Protein AF-A0A2V1E7M6-F1 (afdb_monomer_lite)

Sequence (142 aa):
MSTDNPKKHQSRRQDLPGGRASRCAHGYRVESVHGRLLLHRDIKPANIVTDRHGSGVYLIDFGFAKRYFDPKTGLHVRKRKVGGFVGTSRYASANAHNSYVQSRRDDLESLGYVLVELCGARFHGSKSRLSTRPTDTHTLPE

pLDDT: mean 75.56, std 23.25, range [33.38, 97.25]

Organism: NCBI:txid97972

InterPro domains:
  IPR000719 Protein kinase domain [PF00069] (30-121)
  IPR000719 Protein kinase domain [PS50011] (1-142)
  IPR008271 Serine/threonine-protein kinase, active site [PS00108] (38-50)
  IPR011009 Protein kinase-like domain superfamily [SSF56112] (30-122)
  IPR050235 Casein kinase 1/Serine/threonine-protein kinase-like [PTHR11909] (29-120)

Structure (mmCIF, N/CA/C/O backbone):
data_AF-A0A2V1E7M6-F1
#
_entry.id   AF-A0A2V1E7M6-F1
#
loop_
_atom_site.group_PDB
_atom_site.id
_atom_site.type_symbol
_atom_site.label_atom_id
_atom_site.label_alt_id
_atom_site.label_comp_id
_atom_site.label_asym_id
_atom_site.label_entity_id
_atom_site.label_seq_id
_atom_site.pdbx_PDB_ins_code
_atom_site.Cartn_x
_atom_site.Cartn_y
_atom_site.Cartn_z
_atom_site.occupancy
_atom_site.B_iso_or_equiv
_atom_site.auth_seq_id
_atom_site.auth_comp_id
_atom_site.auth_asym_id
_atom_site.auth_atom_id
_atom_site.pdbx_PDB_model_num
ATOM 1 N N . MET A 1 1 ? -46.743 -33.35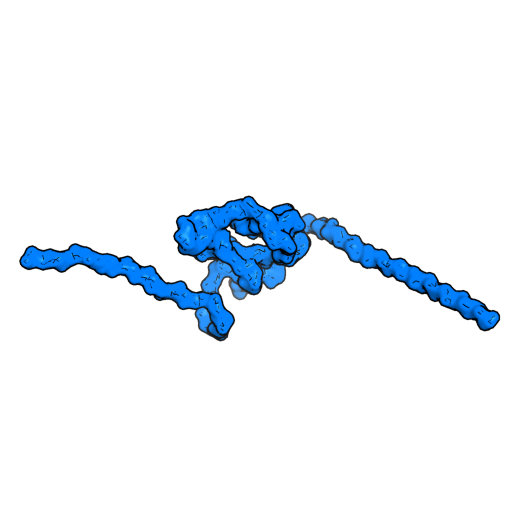4 15.166 1.00 38.59 1 MET A N 1
ATOM 2 C CA . MET A 1 1 ? -45.932 -33.531 13.943 1.00 38.59 1 MET A CA 1
ATOM 3 C C . MET A 1 1 ? -45.686 -32.156 13.353 1.00 38.59 1 MET A C 1
ATOM 5 O O . MET A 1 1 ? -46.658 -31.465 13.118 1.00 38.59 1 MET A O 1
ATOM 9 N N . SER A 1 2 ? -44.502 -31.634 13.105 1.00 37.59 2 SER A N 1
ATOM 10 C CA . SER A 1 2 ? -43.147 -31.850 13.595 1.00 37.59 2 SER A CA 1
ATOM 11 C C . SER A 1 2 ? -42.483 -30.490 13.377 1.00 37.59 2 SER A C 1
ATOM 13 O O . SER A 1 2 ? -42.727 -29.831 12.369 1.00 37.59 2 SER A O 1
ATOM 15 N N . THR A 1 3 ? -41.725 -30.041 14.364 1.00 44.56 3 THR A N 1
ATOM 16 C CA . THR A 1 3 ? -40.881 -28.849 14.308 1.00 44.56 3 THR A CA 1
ATOM 17 C C . THR A 1 3 ? -39.811 -29.016 13.238 1.00 44.56 3 THR A C 1
ATOM 19 O O . THR A 1 3 ? -39.174 -30.064 13.236 1.00 44.56 3 THR A O 1
ATOM 22 N N . ASP A 1 4 ? -39.527 -27.992 12.431 1.00 36.09 4 ASP A N 1
ATOM 23 C CA . ASP A 1 4 ? -38.163 -27.835 11.919 1.00 36.09 4 ASP A CA 1
ATOM 24 C C . ASP A 1 4 ? -37.837 -26.406 11.465 1.00 36.09 4 ASP A C 1
ATOM 26 O O . ASP A 1 4 ? -38.277 -25.907 10.432 1.00 36.09 4 ASP A O 1
ATOM 30 N N . ASN A 1 5 ? -37.008 -25.755 12.273 1.00 39.00 5 ASN A N 1
ATOM 31 C CA . ASN A 1 5 ? -35.929 -24.877 11.833 1.00 39.00 5 ASN A CA 1
ATOM 32 C C . ASN A 1 5 ? -34.834 -25.071 12.889 1.00 39.00 5 ASN A C 1
ATOM 34 O O . ASN A 1 5 ? -35.157 -24.947 14.077 1.00 39.00 5 ASN A O 1
ATOM 38 N N . PRO A 1 6 ? -33.566 -25.376 12.540 1.00 42.16 6 PRO A N 1
ATOM 39 C CA . PRO A 1 6 ? -32.610 -24.279 12.352 1.00 42.16 6 PRO A CA 1
ATOM 40 C C . PRO A 1 6 ? -31.386 -24.565 11.439 1.00 42.16 6 PRO A C 1
ATOM 42 O O . PRO A 1 6 ? -30.822 -25.651 11.410 1.00 42.16 6 PRO A O 1
ATOM 45 N N . LYS A 1 7 ? -30.849 -23.485 10.849 1.00 39.06 7 LYS A N 1
ATOM 46 C CA . LYS A 1 7 ? -29.403 -23.210 10.648 1.00 39.06 7 LYS A CA 1
ATOM 47 C C . LYS A 1 7 ? -28.577 -24.197 9.794 1.00 39.06 7 LYS A C 1
ATOM 49 O O . LYS A 1 7 ? -28.041 -25.182 10.290 1.00 39.06 7 LYS A O 1
ATOM 54 N N . LYS A 1 8 ? -28.181 -23.752 8.594 1.00 34.78 8 LYS A N 1
ATOM 55 C CA . LYS A 1 8 ? -26.836 -24.051 8.060 1.00 34.78 8 LYS A CA 1
ATOM 56 C C . LYS A 1 8 ? -25.931 -22.829 8.197 1.00 34.78 8 LYS A C 1
ATOM 58 O O . LYS A 1 8 ? -25.721 -22.053 7.273 1.00 34.78 8 LYS A O 1
ATOM 63 N N . HIS A 1 9 ? -25.380 -22.680 9.402 1.00 35.50 9 HIS A N 1
ATOM 64 C CA . HIS A 1 9 ? -24.106 -22.002 9.613 1.00 35.50 9 HIS A CA 1
ATOM 65 C C . HIS A 1 9 ? -23.011 -22.811 8.914 1.00 35.50 9 HIS A C 1
ATOM 67 O O . HIS A 1 9 ? -22.511 -23.784 9.473 1.00 35.50 9 HIS A O 1
ATOM 73 N N . GLN A 1 10 ? -22.590 -22.395 7.722 1.00 35.06 10 GLN A N 1
ATOM 74 C CA . GLN A 1 10 ? -21.320 -22.860 7.172 1.00 35.06 10 GLN A CA 1
ATOM 75 C C . GLN A 1 10 ? -20.225 -21.866 7.562 1.00 35.06 10 GLN A C 1
ATOM 77 O O . GLN A 1 10 ? -19.789 -21.020 6.790 1.00 35.06 10 GLN A O 1
ATOM 82 N N . SER A 1 11 ? -19.824 -21.947 8.832 1.00 39.97 11 SER A N 1
ATOM 83 C CA . SER A 1 11 ? -18.546 -21.407 9.293 1.00 39.97 11 SER A CA 1
ATOM 84 C C . SER A 1 11 ? -17.458 -22.469 9.109 1.00 39.97 11 SER A C 1
ATOM 86 O O . SER A 1 11 ? -17.738 -23.655 9.265 1.00 39.97 11 SER A O 1
ATOM 88 N N . ARG A 1 12 ? -16.224 -21.999 8.874 1.00 42.41 12 ARG A N 1
ATOM 89 C CA . ARG A 1 12 ? -14.926 -22.711 8.826 1.00 42.41 12 ARG A CA 1
ATOM 90 C C . ARG A 1 12 ? -14.362 -22.992 7.428 1.00 42.41 12 ARG A C 1
ATOM 92 O O . ARG A 1 12 ? -14.396 -24.105 6.922 1.00 42.41 12 ARG A O 1
ATOM 99 N N . ARG A 1 13 ? -13.648 -21.987 6.914 1.00 34.25 13 ARG A N 1
ATOM 100 C CA . ARG A 1 13 ? -12.185 -22.095 6.780 1.00 34.25 13 ARG A CA 1
ATOM 101 C C . ARG A 1 13 ? -11.547 -20.872 7.434 1.00 34.25 13 ARG A C 1
ATOM 103 O O . ARG A 1 13 ? -11.427 -19.809 6.835 1.00 34.25 13 ARG A O 1
ATOM 110 N N . GLN A 1 14 ? -11.256 -21.008 8.723 1.00 46.97 14 GLN A N 1
ATOM 111 C CA . GLN A 1 14 ? -10.151 -20.267 9.315 1.00 46.97 14 GLN A CA 1
ATOM 112 C C . GLN A 1 14 ? -8.889 -20.959 8.815 1.00 46.97 14 GLN A C 1
ATOM 114 O O . GLN A 1 14 ? -8.867 -22.179 8.870 1.00 46.97 14 GLN A O 1
ATOM 119 N N . ASP A 1 15 ? -7.938 -20.194 8.285 1.00 33.38 15 ASP A N 1
ATOM 120 C CA . ASP A 1 15 ? -6.501 -20.439 8.433 1.00 33.38 15 ASP A CA 1
ATOM 121 C C . ASP A 1 15 ? -5.738 -19.230 7.887 1.00 33.38 15 ASP A C 1
ATOM 123 O O . ASP A 1 15 ? -5.592 -19.064 6.681 1.00 33.38 15 ASP A O 1
ATOM 127 N N . LEU A 1 16 ? -5.287 -18.371 8.801 1.00 53.34 16 LEU A N 1
ATOM 128 C CA . LEU A 1 16 ? -3.986 -17.701 8.731 1.00 53.34 16 LEU A CA 1
ATOM 129 C C . LEU A 1 16 ? -3.525 -17.448 10.178 1.00 53.34 16 LEU A C 1
ATOM 131 O O . LEU A 1 16 ? -3.808 -16.396 10.753 1.00 53.34 16 LEU A O 1
ATOM 135 N N . PRO A 1 17 ? -2.854 -18.432 10.789 1.00 42.06 17 PRO A N 1
ATOM 136 C CA . PRO A 1 17 ? -1.687 -18.150 11.613 1.00 42.06 17 PRO A CA 1
ATOM 137 C C . PRO A 1 17 ? -0.501 -19.014 11.153 1.00 42.06 17 PRO A C 1
ATOM 139 O O . PRO A 1 17 ? -0.683 -20.097 10.605 1.00 42.06 17 PRO A O 1
ATOM 142 N N . GLY A 1 18 ? 0.716 -18.489 11.313 1.00 51.81 18 GLY A N 1
ATOM 143 C CA . GLY A 1 18 ? 1.949 -19.036 10.743 1.00 51.81 18 GLY A CA 1
ATOM 144 C C . GLY A 1 18 ? 2.088 -20.559 10.843 1.00 51.81 18 GLY A C 1
ATOM 145 O O . GLY A 1 18 ? 2.005 -21.140 11.920 1.00 51.81 18 GLY A O 1
ATOM 146 N N . GLY A 1 19 ? 2.339 -21.197 9.701 1.00 39.38 19 GLY A N 1
ATOM 147 C CA . GLY A 1 19 ? 2.545 -22.638 9.634 1.00 39.38 19 GLY A CA 1
ATOM 148 C C . GLY A 1 19 ? 2.594 -23.144 8.199 1.00 39.38 19 GLY A C 1
ATOM 149 O O . GLY A 1 19 ? 1.574 -23.509 7.636 1.00 39.38 19 GLY A O 1
ATOM 150 N N . ARG A 1 20 ? 3.806 -23.178 7.630 1.00 42.12 20 ARG A N 1
ATOM 151 C CA . ARG A 1 20 ? 4.197 -23.932 6.421 1.00 42.12 20 ARG A CA 1
ATOM 152 C C . ARG A 1 20 ? 3.295 -23.735 5.192 1.00 42.12 20 ARG A C 1
ATOM 154 O O . ARG A 1 20 ? 2.503 -24.599 4.829 1.00 42.12 20 ARG A O 1
ATOM 161 N N . ALA A 1 21 ? 3.528 -22.642 4.466 1.00 38.12 21 ALA A N 1
ATOM 162 C CA . ALA A 1 21 ? 3.026 -22.458 3.106 1.00 38.12 21 ALA A CA 1
ATOM 163 C C . ALA A 1 21 ? 3.774 -23.382 2.119 1.00 38.12 21 ALA A C 1
ATOM 165 O O . ALA A 1 21 ? 4.675 -22.956 1.405 1.00 38.12 21 ALA A O 1
ATOM 166 N N . SER A 1 22 ? 3.421 -24.668 2.088 1.00 43.09 22 SER A N 1
ATOM 167 C CA . SER A 1 22 ? 3.746 -25.556 0.968 1.00 43.09 22 SER A CA 1
ATOM 168 C C . SER A 1 22 ? 2.549 -25.630 0.025 1.00 43.09 22 SER A C 1
ATOM 170 O O . SER A 1 22 ? 1.479 -26.089 0.411 1.00 43.09 22 SER A O 1
ATOM 172 N N . ARG A 1 23 ? 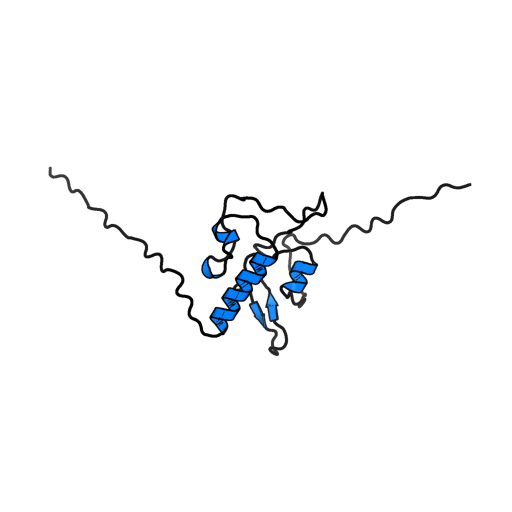2.789 -25.208 -1.225 1.00 43.09 23 ARG A N 1
ATOM 173 C CA . ARG A 1 23 ? 1.891 -25.208 -2.396 1.00 43.09 23 ARG A CA 1
ATOM 174 C C . ARG A 1 23 ? 0.696 -24.264 -2.318 1.00 43.09 23 ARG A C 1
ATOM 176 O O . ARG A 1 23 ? -0.388 -24.679 -1.944 1.00 43.09 23 ARG A O 1
ATOM 183 N N . CYS A 1 24 ? 0.870 -23.035 -2.800 1.00 37.47 24 CYS A N 1
ATOM 184 C CA . CYS A 1 24 ? -0.214 -22.196 -3.319 1.00 37.47 24 CYS A CA 1
ATOM 185 C C . CYS A 1 24 ? 0.394 -21.122 -4.235 1.00 37.47 24 CYS A C 1
ATOM 187 O O . CYS A 1 24 ? 0.651 -20.010 -3.784 1.00 37.47 24 CYS A O 1
ATOM 189 N N . ALA A 1 25 ? 0.565 -21.414 -5.526 1.00 41.88 25 ALA A N 1
ATOM 190 C CA . ALA A 1 25 ? 0.684 -20.385 -6.567 1.00 41.88 25 ALA A CA 1
ATOM 191 C C . ALA A 1 25 ? -0.682 -19.699 -6.799 1.00 41.88 25 ALA A C 1
ATOM 193 O O . ALA A 1 25 ? -1.142 -19.537 -7.924 1.00 41.88 25 ALA A O 1
ATOM 194 N N . HIS A 1 26 ? -1.384 -19.353 -5.717 1.00 52.34 26 HIS A N 1
ATOM 195 C CA . HIS A 1 26 ? -2.584 -18.539 -5.790 1.00 52.34 26 HIS A CA 1
ATOM 196 C C . HIS A 1 26 ? -2.104 -17.109 -5.897 1.00 52.34 26 HIS A C 1
ATOM 198 O O . HIS A 1 26 ? -1.754 -16.472 -4.910 1.00 52.34 26 HIS A O 1
ATOM 204 N N . GLY A 1 27 ? -2.011 -16.653 -7.132 1.00 57.38 27 GLY A N 1
ATOM 205 C CA . GLY A 1 27 ? -1.630 -15.303 -7.438 1.00 57.38 27 GLY A CA 1
ATOM 206 C C . GLY A 1 27 ? -2.529 -14.270 -6.780 1.00 57.38 27 GLY A C 1
ATOM 207 O O . GLY A 1 27 ? -3.694 -14.143 -7.147 1.00 57.38 27 GLY A O 1
ATOM 208 N N . TYR A 1 28 ? -2.005 -13.512 -5.821 1.00 69.00 28 TYR A N 1
ATOM 209 C CA . TYR A 1 28 ? -2.775 -12.467 -5.159 1.00 69.00 28 TYR A CA 1
ATOM 210 C C . TYR A 1 28 ? -2.573 -11.138 -5.877 1.00 69.00 28 TYR A C 1
ATOM 212 O O . TYR A 1 28 ? -1.585 -10.448 -5.664 1.00 69.00 28 TYR A O 1
ATOM 220 N N . ARG A 1 29 ? -3.521 -10.764 -6.736 1.00 86.06 29 ARG A N 1
ATOM 221 C CA . ARG A 1 29 ? -3.619 -9.392 -7.258 1.00 86.06 29 ARG A CA 1
ATOM 222 C C . ARG A 1 29 ? -4.272 -8.506 -6.197 1.00 86.06 29 ARG A C 1
ATOM 224 O O . ARG A 1 29 ? -5.003 -9.019 -5.350 1.00 86.06 29 ARG A O 1
ATOM 231 N N . VAL A 1 30 ? -4.070 -7.188 -6.257 1.00 87.12 30 VAL A N 1
ATOM 232 C CA . VAL A 1 30 ? -4.694 -6.232 -5.312 1.00 87.12 30 VAL A CA 1
ATOM 233 C C . VAL A 1 30 ? -6.205 -6.476 -5.197 1.00 87.12 30 VAL A C 1
ATOM 235 O O . VAL A 1 30 ? -6.735 -6.620 -4.099 1.00 87.12 30 VAL A O 1
ATOM 238 N N . GLU A 1 31 ? -6.880 -6.640 -6.335 1.00 88.38 31 GLU A N 1
ATOM 239 C CA . GLU A 1 31 ? -8.308 -6.960 -6.397 1.00 88.38 31 GLU A CA 1
ATOM 240 C C . GLU A 1 31 ? -8.653 -8.275 -5.679 1.00 88.38 31 GLU A C 1
ATOM 242 O O . GLU A 1 31 ? -9.599 -8.329 -4.896 1.00 88.38 31 GLU A O 1
ATOM 247 N N . SER A 1 32 ? -7.855 -9.328 -5.874 1.00 89.94 32 SER A N 1
ATOM 248 C CA . SER A 1 32 ? -8.054 -10.626 -5.219 1.00 89.94 32 SER A CA 1
ATOM 249 C C . SER A 1 32 ? -7.857 -10.555 -3.702 1.00 89.94 32 SER A C 1
ATOM 251 O O . SER A 1 32 ? -8.544 -11.259 -2.960 1.00 89.94 32 SER A O 1
ATOM 253 N N . VAL A 1 33 ? -6.933 -9.712 -3.227 1.00 92.31 33 VAL A N 1
ATOM 254 C CA . VAL A 1 33 ? -6.723 -9.451 -1.793 1.00 92.31 33 VAL A CA 1
ATOM 255 C C . VAL A 1 33 ? -7.934 -8.723 -1.209 1.00 92.31 33 VAL A C 1
ATOM 257 O O . VAL A 1 33 ? -8.485 -9.149 -0.190 1.00 92.31 33 VAL A O 1
ATOM 260 N N . HIS A 1 34 ? -8.408 -7.677 -1.889 1.00 93.06 34 HIS A N 1
ATOM 261 C CA . HIS A 1 34 ? -9.570 -6.898 -1.455 1.00 93.06 34 HIS A CA 1
ATOM 262 C C . HIS A 1 34 ? -10.862 -7.719 -1.491 1.00 93.06 34 HIS A C 1
ATOM 264 O O . HIS A 1 34 ? -11.660 -7.632 -0.560 1.00 93.06 34 HIS A O 1
ATOM 270 N N . GLY A 1 35 ? -11.036 -8.595 -2.485 1.00 90.88 35 GLY A N 1
ATOM 271 C CA . GLY A 1 35 ? -12.155 -9.541 -2.561 1.00 90.88 35 GLY A CA 1
ATOM 272 C C . GLY A 1 35 ? -12.216 -10.521 -1.382 1.00 90.88 35 GLY A C 1
ATOM 273 O O . GLY A 1 35 ? -13.277 -11.052 -1.069 1.00 90.88 35 GLY A O 1
ATOM 274 N N . ARG A 1 36 ? -11.100 -10.714 -0.667 1.00 90.69 36 ARG A N 1
ATOM 275 C CA . ARG A 1 36 ? -11.015 -11.511 0.570 1.00 90.69 36 ARG A CA 1
ATOM 276 C C . ARG A 1 36 ? -11.152 -10.668 1.841 1.00 90.69 36 ARG A C 1
ATOM 278 O O . ARG A 1 36 ? -10.845 -11.149 2.931 1.00 90.69 36 ARG A O 1
ATOM 285 N N . LEU A 1 37 ? -11.622 -9.424 1.716 1.00 92.31 37 LEU A N 1
ATOM 286 C CA . LEU A 1 37 ? -11.815 -8.465 2.810 1.00 92.31 37 LEU A CA 1
ATOM 287 C C . LEU A 1 37 ? -10.507 -8.058 3.515 1.00 92.31 37 LEU A C 1
ATOM 289 O O . LEU A 1 37 ? -10.526 -7.609 4.667 1.00 92.31 37 LEU A O 1
ATOM 293 N N . LEU A 1 38 ? -9.368 -8.209 2.833 1.00 93.56 38 LEU A N 1
ATOM 294 C CA . LEU A 1 38 ? -8.035 -7.883 3.336 1.00 93.56 38 LEU A CA 1
ATOM 295 C C . LEU A 1 38 ? -7.458 -6.661 2.623 1.00 93.56 38 LEU A C 1
ATOM 297 O O . LEU A 1 38 ? -7.803 -6.367 1.485 1.00 93.56 38 LEU A O 1
ATOM 301 N N . LEU A 1 39 ? -6.564 -5.968 3.316 1.00 95.31 39 LEU A N 1
ATOM 302 C CA . LEU A 1 39 ? -5.632 -4.986 2.773 1.00 95.31 39 LEU A CA 1
ATOM 303 C C . LEU A 1 39 ? -4.229 -5.565 2.821 1.00 95.31 39 LEU A C 1
ATOM 305 O O . LEU A 1 39 ? -3.913 -6.299 3.763 1.00 95.31 39 LEU A O 1
ATOM 309 N N . HIS A 1 40 ? -3.385 -5.163 1.878 1.00 96.06 40 HIS A N 1
ATOM 310 C CA . HIS A 1 40 ? -1.969 -5.515 1.880 1.00 96.06 40 HIS A CA 1
ATOM 311 C C . HIS A 1 40 ? -1.163 -4.605 2.819 1.00 96.06 40 HIS A C 1
ATOM 313 O O . HIS A 1 40 ? -0.397 -5.085 3.651 1.00 96.06 40 HIS A O 1
ATOM 319 N N . ARG A 1 41 ? -1.382 -3.285 2.734 1.00 96.38 41 ARG A N 1
ATOM 320 C CA . ARG A 1 41 ? -0.756 -2.208 3.532 1.00 96.38 41 ARG A CA 1
ATOM 321 C C . ARG A 1 41 ? 0.752 -1.998 3.359 1.00 96.38 41 ARG A C 1
ATOM 323 O O . ARG A 1 41 ? 1.261 -1.008 3.876 1.00 96.38 41 ARG A O 1
ATOM 330 N N . ASP A 1 42 ? 1.445 -2.861 2.620 1.00 96.38 42 ASP A N 1
ATOM 331 C CA . ASP A 1 42 ? 2.866 -2.691 2.266 1.00 96.38 42 ASP A CA 1
ATOM 332 C C . ASP A 1 42 ? 3.150 -3.020 0.788 1.00 96.38 42 ASP A C 1
ATOM 334 O O . ASP A 1 42 ? 3.906 -3.935 0.461 1.00 96.38 42 ASP A O 1
ATOM 338 N N . ILE A 1 43 ? 2.461 -2.326 -0.124 1.00 95.69 43 ILE A N 1
ATOM 339 C CA . ILE A 1 43 ? 2.699 -2.458 -1.570 1.00 95.69 43 ILE A CA 1
ATOM 340 C C . ILE A 1 43 ? 3.981 -1.707 -1.932 1.00 95.69 43 ILE A C 1
ATOM 342 O O . ILE A 1 43 ? 4.092 -0.501 -1.719 1.00 95.69 43 ILE A O 1
ATOM 346 N N . LYS A 1 44 ? 4.946 -2.446 -2.478 1.00 94.56 44 LYS A N 1
ATOM 347 C CA . LYS A 1 44 ? 6.259 -1.963 -2.916 1.00 94.56 44 LYS A CA 1
ATOM 348 C C . LYS A 1 44 ? 6.822 -2.907 -3.983 1.00 94.56 44 LYS A C 1
ATOM 350 O O . LYS A 1 44 ? 6.398 -4.064 -4.013 1.00 94.56 44 LYS A O 1
ATOM 355 N N . PRO A 1 45 ? 7.808 -2.487 -4.798 1.00 94.19 45 PRO A N 1
ATOM 356 C CA . PRO A 1 45 ? 8.346 -3.325 -5.870 1.00 94.19 45 PRO A CA 1
ATOM 357 C C . PRO A 1 45 ? 8.881 -4.670 -5.368 1.00 94.19 45 PRO A C 1
ATOM 359 O O . PRO A 1 45 ? 8.623 -5.695 -5.978 1.00 94.19 45 PRO A O 1
ATOM 362 N N . ALA A 1 46 ? 9.537 -4.688 -4.202 1.00 93.56 46 ALA A N 1
ATOM 363 C CA . ALA A 1 46 ? 10.062 -5.918 -3.600 1.00 93.56 46 ALA A CA 1
ATOM 364 C C . ALA A 1 46 ? 8.979 -6.950 -3.219 1.00 93.56 46 ALA A C 1
ATOM 366 O O . ALA A 1 46 ? 9.296 -8.126 -3.073 1.00 93.56 46 ALA A O 1
ATOM 367 N N . ASN A 1 47 ? 7.720 -6.520 -3.072 1.00 95.06 47 ASN A N 1
ATOM 368 C CA . ASN A 1 47 ? 6.583 -7.387 -2.749 1.00 95.06 47 ASN A CA 1
ATOM 369 C C . ASN A 1 47 ? 5.721 -7.714 -3.980 1.00 95.06 47 ASN A C 1
ATOM 371 O O . ASN A 1 47 ? 4.656 -8.314 -3.842 1.00 95.06 47 ASN A O 1
ATOM 375 N N . ILE A 1 48 ? 6.154 -7.312 -5.177 1.00 93.06 48 ILE A N 1
ATOM 376 C CA . ILE A 1 48 ? 5.487 -7.608 -6.443 1.00 93.06 48 ILE A CA 1
ATOM 377 C C . ILE A 1 48 ? 6.391 -8.551 -7.230 1.00 93.06 48 ILE A C 1
ATOM 379 O O . ILE A 1 48 ? 7.525 -8.215 -7.556 1.00 93.06 48 ILE A O 1
ATOM 383 N N . VAL A 1 49 ? 5.880 -9.735 -7.545 1.00 92.19 49 VAL A N 1
ATOM 384 C CA . VAL A 1 49 ? 6.610 -10.758 -8.299 1.00 92.19 49 VAL A CA 1
ATOM 385 C C . VAL A 1 49 ? 5.842 -11.153 -9.546 1.00 92.19 49 VAL A C 1
ATOM 387 O O . VAL A 1 49 ? 4.611 -11.108 -9.574 1.00 92.19 49 VAL A O 1
ATOM 390 N N . THR A 1 50 ? 6.569 -11.567 -10.575 1.00 90.44 50 THR A N 1
ATOM 391 C CA . THR A 1 50 ? 5.989 -12.135 -11.790 1.00 90.44 50 THR A CA 1
ATOM 392 C C . THR A 1 50 ? 6.118 -13.653 -11.783 1.00 90.44 50 THR A C 1
ATOM 394 O O . THR A 1 50 ? 7.027 -14.198 -11.153 1.00 90.44 50 THR A O 1
ATOM 397 N N . ASP A 1 51 ? 5.230 -14.365 -12.482 1.00 87.69 51 ASP A N 1
ATOM 398 C CA . ASP A 1 51 ? 5.530 -15.766 -12.800 1.00 87.69 51 ASP A CA 1
ATOM 399 C C . ASP A 1 51 ? 6.757 -15.875 -13.721 1.00 87.69 51 ASP A C 1
ATOM 401 O O . ASP A 1 51 ? 7.282 -14.897 -14.260 1.00 87.69 51 ASP A O 1
ATOM 405 N N . ARG A 1 52 ? 7.203 -17.118 -13.913 1.00 85.88 52 ARG A N 1
ATOM 406 C CA . ARG A 1 52 ? 8.323 -17.472 -14.788 1.00 85.88 52 ARG A CA 1
ATOM 407 C C . ARG A 1 52 ? 8.110 -17.039 -16.247 1.00 85.88 52 ARG A C 1
ATOM 409 O O . ARG A 1 52 ? 9.093 -16.882 -16.961 1.00 85.88 52 ARG A O 1
ATOM 416 N N . HIS A 1 53 ? 6.864 -16.874 -16.686 1.00 85.56 53 HIS A N 1
ATOM 417 C CA . HIS A 1 53 ? 6.522 -16.539 -18.069 1.00 85.56 53 HIS A CA 1
ATOM 418 C C . HIS A 1 53 ? 6.224 -15.043 -18.269 1.00 85.56 53 HIS A C 1
ATOM 420 O O . HIS A 1 53 ? 5.982 -14.622 -19.395 1.00 85.56 53 HIS A O 1
ATOM 426 N N . GLY A 1 54 ? 6.246 -14.239 -17.201 1.00 80.75 54 GLY A N 1
ATOM 427 C CA . GLY A 1 54 ? 5.866 -12.826 -17.222 1.00 80.75 54 GLY A CA 1
ATOM 428 C C . GLY A 1 54 ? 4.368 -12.575 -17.442 1.00 80.75 54 GLY A C 1
ATOM 429 O O . GLY A 1 54 ? 3.969 -11.427 -17.617 1.00 80.75 54 GLY A O 1
ATOM 430 N N . SER A 1 55 ? 3.530 -13.616 -17.438 1.00 82.56 55 SER A N 1
ATOM 431 C CA . SER A 1 55 ? 2.094 -13.526 -17.734 1.00 82.56 55 SER A CA 1
ATOM 432 C C . SER A 1 55 ? 1.258 -13.050 -16.548 1.00 82.56 55 SER A C 1
ATOM 434 O O . SER A 1 55 ? 0.189 -12.466 -16.728 1.00 82.56 55 SER A O 1
ATOM 436 N N . GLY A 1 56 ? 1.730 -13.299 -15.330 1.00 85.00 56 GLY A N 1
ATOM 437 C CA . GLY A 1 56 ? 1.021 -12.983 -14.099 1.00 85.00 56 GLY A CA 1
ATOM 438 C C . GLY A 1 56 ? 1.855 -12.131 -13.157 1.00 85.00 56 GLY A C 1
ATOM 439 O O . GLY A 1 56 ? 3.048 -12.372 -12.991 1.00 85.00 56 GLY A O 1
ATOM 440 N N . VAL A 1 57 ? 1.198 -11.160 -12.518 1.00 88.12 57 VAL A N 1
ATOM 441 C CA . VAL A 1 57 ? 1.761 -10.289 -11.476 1.00 88.12 57 VAL A CA 1
ATOM 442 C C . VAL A 1 57 ? 1.066 -10.586 -10.153 1.00 88.12 57 VAL A C 1
ATOM 444 O O . VAL A 1 57 ? -0.167 -10.601 -10.080 1.00 88.12 57 VAL A O 1
ATOM 447 N N . TYR A 1 58 ? 1.854 -10.791 -9.103 1.00 90.38 58 TYR A N 1
ATOM 448 C CA . TYR A 1 58 ? 1.386 -11.286 -7.817 1.00 90.38 58 TYR A CA 1
ATOM 449 C C . TYR A 1 58 ? 1.993 -10.507 -6.656 1.00 90.38 58 TYR A C 1
ATOM 451 O O . TYR A 1 58 ? 3.158 -10.119 -6.693 1.00 90.38 58 TYR A O 1
ATOM 459 N N . LEU A 1 59 ? 1.198 -10.317 -5.607 1.00 92.62 59 LEU A N 1
ATOM 460 C CA . LEU A 1 59 ? 1.638 -9.778 -4.329 1.00 92.62 59 LEU A CA 1
ATOM 461 C C . LEU A 1 59 ? 2.127 -10.898 -3.414 1.00 92.62 59 LEU A C 1
ATOM 463 O O . LEU A 1 59 ? 1.495 -11.955 -3.307 1.00 92.62 59 LEU A O 1
ATOM 467 N N . ILE A 1 60 ? 3.228 -10.625 -2.726 1.00 93.00 60 ILE A N 1
ATOM 468 C CA . ILE A 1 60 ? 3.814 -11.466 -1.683 1.00 93.00 60 ILE A CA 1
ATOM 469 C C . ILE A 1 60 ? 4.001 -10.655 -0.396 1.00 93.00 60 ILE A C 1
ATOM 471 O O . ILE A 1 60 ? 3.882 -9.437 -0.407 1.00 93.00 60 ILE A O 1
ATOM 475 N N . ASP A 1 61 ? 4.344 -11.343 0.693 1.00 92.00 61 ASP A N 1
ATOM 476 C CA . ASP A 1 61 ? 4.590 -10.749 2.013 1.00 92.00 61 ASP A CA 1
ATOM 477 C C . ASP A 1 61 ? 3.379 -10.003 2.612 1.00 92.00 61 ASP A C 1
ATOM 479 O O . ASP A 1 61 ? 3.232 -8.783 2.568 1.00 92.00 61 ASP A O 1
ATOM 483 N N . PHE A 1 62 ? 2.518 -10.783 3.268 1.00 93.81 62 PHE A N 1
ATOM 484 C CA . PHE A 1 62 ? 1.337 -10.302 3.982 1.00 93.81 62 PHE A CA 1
ATOM 485 C C . PHE A 1 62 ? 1.632 -9.964 5.455 1.00 93.81 62 PHE A C 1
ATOM 487 O O . PHE A 1 62 ? 0.705 -9.939 6.267 1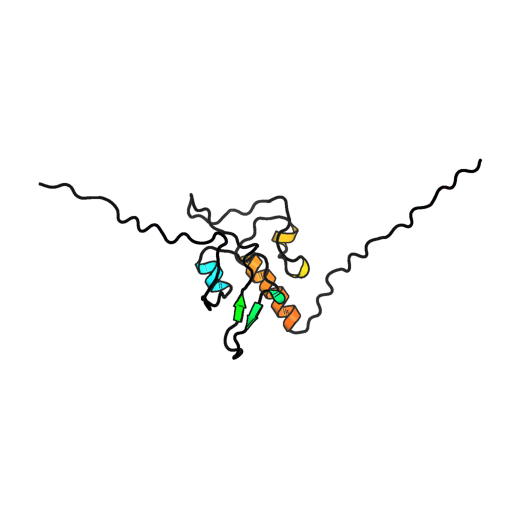.00 93.81 62 PHE A O 1
ATOM 494 N N . GLY A 1 63 ? 2.892 -9.697 5.826 1.00 93.25 63 GLY A N 1
ATOM 495 C CA . GLY A 1 63 ? 3.281 -9.395 7.211 1.00 93.25 63 GLY A CA 1
ATOM 496 C C . GLY A 1 63 ? 2.533 -8.201 7.818 1.00 93.25 63 GLY A C 1
ATOM 497 O O . GLY A 1 63 ? 2.254 -8.176 9.017 1.00 93.25 63 GLY A O 1
ATOM 498 N N . PHE A 1 64 ? 2.115 -7.247 6.980 1.00 93.12 64 PHE A N 1
ATOM 499 C CA . PHE A 1 64 ? 1.297 -6.103 7.384 1.00 93.12 64 PHE A CA 1
ATOM 500 C C . PHE A 1 64 ? -0.179 -6.232 7.009 1.00 93.12 64 PHE A C 1
ATOM 502 O O . PHE A 1 64 ? -0.937 -5.289 7.235 1.00 93.12 64 PHE A O 1
ATOM 509 N N . ALA A 1 65 ? -0.641 -7.360 6.482 1.00 94.88 65 ALA A N 1
ATOM 510 C CA . ALA A 1 65 ? -2.015 -7.472 6.015 1.00 94.88 65 ALA A CA 1
ATOM 511 C C . ALA A 1 65 ? -3.036 -7.289 7.149 1.00 94.88 65 ALA A C 1
ATOM 513 O O . ALA A 1 65 ? -2.800 -7.639 8.308 1.00 94.88 65 ALA A O 1
ATOM 514 N N . LYS A 1 66 ? -4.194 -6.699 6.834 1.00 93.75 66 LYS A N 1
ATOM 515 C CA . LYS A 1 66 ? -5.248 -6.456 7.831 1.00 93.75 66 LYS A CA 1
ATOM 516 C C . LYS A 1 66 ? -6.631 -6.431 7.206 1.00 93.75 66 LYS A C 1
ATOM 518 O O . LYS A 1 66 ? -6.803 -5.952 6.092 1.00 93.75 66 LYS A O 1
ATOM 523 N N . ARG A 1 67 ? -7.638 -6.897 7.947 1.00 93.19 67 ARG A N 1
ATOM 524 C CA . ARG A 1 67 ? -9.042 -6.760 7.540 1.00 93.19 67 ARG A CA 1
ATOM 525 C C . ARG A 1 67 ? -9.482 -5.300 7.593 1.00 93.19 67 ARG A C 1
ATOM 527 O O . ARG A 1 67 ? -9.242 -4.622 8.591 1.00 93.19 67 ARG A O 1
ATOM 534 N N . TYR A 1 68 ? -10.161 -4.848 6.543 1.00 91.56 68 TYR A N 1
ATOM 535 C CA . TYR A 1 68 ? -10.772 -3.512 6.489 1.00 91.56 68 TYR A CA 1
ATOM 536 C C . TYR A 1 68 ? -12.274 -3.515 6.796 1.00 91.56 68 TYR A C 1
ATOM 538 O O . TYR A 1 68 ? -12.921 -2.469 6.759 1.00 91.56 68 TYR A O 1
ATOM 546 N N . PHE A 1 69 ? -12.806 -4.685 7.146 1.00 92.38 69 PHE A N 1
ATOM 547 C CA . PHE A 1 69 ? -14.141 -4.875 7.693 1.00 92.38 69 PHE A CA 1
ATOM 548 C C . PHE A 1 69 ? -14.058 -5.328 9.145 1.00 92.38 69 PHE A C 1
ATOM 550 O O . PHE A 1 69 ? -13.190 -6.122 9.519 1.00 92.38 69 PHE A O 1
ATOM 557 N N . ASP A 1 70 ? -14.986 -4.835 9.953 1.00 88.69 70 ASP A N 1
ATOM 558 C CA . ASP A 1 70 ? -15.181 -5.302 11.315 1.00 88.69 70 ASP A CA 1
ATOM 559 C C . ASP A 1 70 ? -15.952 -6.637 11.294 1.00 88.69 70 ASP A C 1
ATOM 561 O O . ASP A 1 70 ? -17.072 -6.686 10.784 1.00 88.69 70 ASP A O 1
ATOM 565 N N . PRO A 1 71 ? -15.389 -7.735 11.833 1.00 84.19 71 PRO A N 1
ATOM 566 C CA . PRO A 1 71 ? -16.036 -9.044 11.819 1.00 84.19 71 PRO A CA 1
ATOM 567 C C . PRO A 1 71 ? -17.310 -9.116 12.671 1.00 84.19 71 PRO A C 1
ATOM 569 O O . PRO A 1 71 ? -18.096 -10.036 12.471 1.00 84.19 71 PRO A O 1
ATOM 572 N N . LYS A 1 72 ? -17.512 -8.192 13.620 1.00 88.56 72 LYS A N 1
ATOM 573 C CA . LYS A 1 72 ? -18.714 -8.166 14.466 1.00 88.56 72 LYS A CA 1
ATOM 574 C C . LYS A 1 72 ? -19.877 -7.472 13.771 1.00 88.56 72 LYS A C 1
ATOM 576 O O . LYS A 1 72 ? -21.002 -7.947 13.840 1.00 88.56 72 LYS A O 1
ATOM 581 N N . THR A 1 73 ? -19.601 -6.344 13.122 1.00 90.56 73 THR A N 1
ATOM 582 C CA . THR A 1 73 ? -20.634 -5.520 12.479 1.00 90.56 73 THR A CA 1
ATOM 583 C C . THR A 1 73 ? -20.799 -5.826 10.993 1.00 90.56 73 THR A C 1
ATOM 585 O O . THR A 1 73 ? -21.812 -5.460 10.409 1.00 90.56 73 THR A O 1
ATOM 588 N N . GLY A 1 74 ? -19.817 -6.472 10.357 1.00 88.56 74 GLY A N 1
ATOM 589 C CA . GLY A 1 74 ? -19.781 -6.671 8.906 1.00 88.56 74 GLY A CA 1
ATOM 590 C C . GLY A 1 74 ? -19.570 -5.374 8.117 1.00 88.56 74 GLY A C 1
ATOM 591 O O . GLY A 1 74 ? -19.657 -5.379 6.892 1.00 88.56 74 GLY A O 1
ATOM 592 N N . LEU A 1 75 ? -19.292 -4.257 8.799 1.00 92.06 75 LEU A N 1
ATOM 593 C CA . LEU A 1 75 ? -19.170 -2.935 8.194 1.00 92.06 75 LEU A CA 1
ATOM 594 C C . LEU A 1 75 ? -17.712 -2.557 7.948 1.00 92.06 75 LEU A C 1
ATOM 596 O O . LEU A 1 75 ? -16.791 -3.022 8.624 1.00 92.06 75 LEU A O 1
ATOM 600 N N . HIS A 1 76 ? -17.505 -1.678 6.970 1.00 92.81 76 HIS A N 1
ATOM 601 C CA . HIS A 1 76 ? -16.195 -1.103 6.695 1.00 92.81 76 HIS A CA 1
ATOM 602 C C . HIS A 1 76 ? -15.690 -0.336 7.923 1.00 92.81 76 HIS A C 1
ATOM 604 O O . HIS A 1 76 ? -16.416 0.471 8.512 1.00 92.81 76 HIS A O 1
ATOM 610 N N . VAL A 1 77 ? -14.424 -0.542 8.289 1.00 92.56 77 VAL A N 1
ATOM 611 C CA . VAL A 1 77 ? -13.814 0.152 9.427 1.00 92.56 77 VAL A CA 1
ATOM 612 C C . VAL A 1 77 ? -13.820 1.659 9.160 1.00 92.56 77 VAL A C 1
ATOM 614 O O . VAL A 1 77 ? -13.347 2.133 8.125 1.00 92.56 77 VAL A O 1
ATOM 617 N N . ARG A 1 78 ? -14.380 2.434 10.093 1.00 91.75 78 ARG A N 1
ATOM 618 C CA . ARG A 1 78 ? -14.447 3.896 9.968 1.00 91.75 78 ARG A CA 1
ATOM 619 C C . ARG A 1 78 ? -13.049 4.512 10.029 1.00 91.75 78 ARG A C 1
ATOM 621 O O . ARG A 1 78 ? -12.182 4.049 10.775 1.00 91.75 78 ARG A O 1
ATOM 628 N N . LYS A 1 79 ? -12.846 5.594 9.273 1.00 93.12 79 LYS A N 1
ATOM 629 C CA . LYS A 1 79 ? -11.611 6.386 9.327 1.00 93.12 79 LYS A CA 1
ATOM 630 C C . LYS A 1 79 ? -11.422 6.918 10.751 1.00 93.12 79 LYS A C 1
ATOM 632 O O . LYS A 1 79 ? -12.293 7.600 11.278 1.00 93.12 79 LYS A O 1
ATOM 637 N N . ARG A 1 80 ? -10.278 6.614 11.361 1.00 94.19 80 ARG A N 1
ATOM 638 C CA . ARG A 1 80 ? -9.849 7.129 12.672 1.00 94.19 80 ARG A CA 1
ATOM 639 C C . ARG A 1 80 ? -8.328 7.150 12.749 1.00 94.19 80 ARG A C 1
ATOM 641 O O . ARG A 1 80 ? -7.681 6.462 11.958 1.00 94.19 80 ARG A O 1
ATOM 648 N N . LYS A 1 81 ? -7.756 7.896 13.694 1.00 94.88 81 LYS A N 1
ATOM 649 C CA . LYS A 1 81 ? -6.320 7.800 13.992 1.00 94.88 81 LYS A CA 1
ATOM 650 C C . LYS A 1 81 ? -6.007 6.491 14.728 1.00 94.88 81 LYS A C 1
ATOM 652 O O . LYS A 1 81 ? -6.819 6.008 15.522 1.00 94.88 81 LYS A O 1
ATOM 657 N N . VAL A 1 82 ? -4.848 5.905 14.429 1.00 89.12 82 VAL A N 1
ATOM 658 C CA . VAL A 1 82 ? -4.350 4.651 15.031 1.00 89.12 82 VAL A CA 1
ATOM 659 C C . VAL A 1 82 ? -3.039 4.811 15.797 1.00 89.12 82 VAL A C 1
ATOM 661 O O . VAL A 1 82 ? -2.645 3.871 16.474 1.00 89.12 82 VAL A O 1
ATOM 664 N N . GLY A 1 83 ? -2.406 5.989 15.741 1.00 84.62 83 GLY A N 1
ATOM 665 C CA . GLY A 1 83 ? -1.246 6.322 16.578 1.00 84.62 83 GLY A CA 1
ATOM 666 C C . GLY A 1 83 ? 0.083 5.709 16.131 1.00 84.62 83 GLY A C 1
ATOM 667 O O . GLY A 1 83 ? 0.992 5.597 16.941 1.00 84.62 83 GLY A O 1
ATOM 668 N N . GLY A 1 84 ? 0.212 5.312 14.864 1.00 89.62 84 GLY A N 1
ATOM 669 C CA . GLY A 1 84 ? 1.463 4.786 14.331 1.00 89.62 84 GLY A CA 1
ATOM 670 C C . GLY A 1 84 ? 1.450 4.653 12.814 1.00 89.62 84 GLY A C 1
ATOM 671 O O . GLY A 1 84 ? 0.388 4.622 12.184 1.00 89.62 84 GLY A O 1
ATOM 672 N N . PHE A 1 85 ? 2.652 4.555 12.255 1.00 93.06 85 PHE A N 1
ATOM 673 C CA . PHE A 1 85 ? 2.900 4.347 10.836 1.00 93.06 85 PHE A CA 1
ATOM 674 C C . PHE A 1 85 ? 3.073 2.850 10.534 1.00 93.06 85 PHE A C 1
ATOM 676 O O . PHE A 1 85 ? 3.729 2.132 11.287 1.00 93.06 85 PHE A O 1
ATOM 683 N N . VAL A 1 86 ? 2.482 2.377 9.433 1.00 91.56 86 VAL A N 1
ATOM 684 C CA . VAL A 1 86 ? 2.614 0.993 8.950 1.00 91.56 86 VAL A CA 1
ATOM 685 C C . VAL A 1 86 ? 2.883 1.007 7.447 1.00 91.56 86 VAL A C 1
ATOM 687 O O . VAL A 1 86 ? 2.185 1.702 6.709 1.00 91.56 86 VAL A O 1
ATOM 690 N N . GLY A 1 87 ? 3.855 0.203 7.010 1.00 91.75 87 GLY A N 1
ATOM 691 C CA . GLY A 1 87 ? 4.248 0.036 5.609 1.00 91.75 87 GLY A CA 1
ATOM 692 C C . GLY A 1 87 ? 5.608 0.662 5.293 1.00 91.75 87 GLY A C 1
ATOM 693 O O . GLY A 1 87 ? 6.377 1.012 6.186 1.00 91.75 87 GLY A O 1
ATOM 694 N N . THR A 1 88 ? 5.915 0.803 4.007 1.00 94.31 88 THR A N 1
ATOM 695 C CA . THR A 1 88 ? 7.170 1.394 3.523 1.00 94.31 88 THR A CA 1
ATOM 696 C C . THR A 1 88 ? 6.985 2.875 3.189 1.00 94.31 88 THR A C 1
ATOM 698 O O . THR A 1 88 ? 6.245 3.207 2.269 1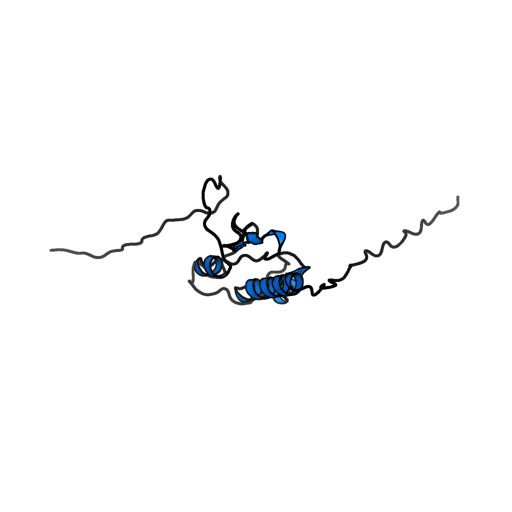.00 94.31 88 THR A O 1
ATOM 701 N N . SER A 1 89 ? 7.702 3.768 3.886 1.00 94.00 89 SER A N 1
ATOM 702 C CA . SER A 1 89 ? 7.550 5.240 3.808 1.00 94.00 89 SER A CA 1
ATOM 703 C C . SER A 1 89 ? 7.462 5.807 2.382 1.00 94.00 89 SER A C 1
ATOM 705 O O . SER A 1 89 ? 6.574 6.609 2.103 1.00 94.00 89 SER A O 1
ATOM 707 N N . ARG A 1 90 ? 8.312 5.336 1.454 1.00 94.25 90 ARG A N 1
ATOM 708 C CA . ARG A 1 90 ? 8.334 5.804 0.053 1.00 94.25 90 ARG A CA 1
ATOM 709 C C . ARG A 1 90 ? 7.016 5.572 -0.691 1.00 94.25 90 ARG A C 1
ATOM 711 O O . ARG A 1 90 ? 6.634 6.408 -1.497 1.00 94.25 90 ARG A O 1
ATOM 718 N N . TYR A 1 91 ? 6.359 4.445 -0.436 1.00 96.12 91 TYR A N 1
ATOM 719 C CA . TYR A 1 91 ? 5.146 4.033 -1.148 1.00 96.12 91 TYR A CA 1
ATOM 720 C C . TYR A 1 91 ? 3.894 4.197 -0.288 1.00 96.12 91 TYR A C 1
ATOM 722 O O . TYR A 1 91 ? 2.794 3.889 -0.731 1.00 96.12 91 TYR A O 1
ATOM 730 N N . ALA A 1 92 ? 4.030 4.637 0.960 1.00 95.94 92 ALA A N 1
ATOM 731 C CA . ALA A 1 92 ? 2.909 4.752 1.869 1.00 95.94 92 ALA A CA 1
ATOM 732 C C . ALA A 1 92 ? 2.006 5.929 1.484 1.00 95.94 92 ALA A C 1
ATOM 734 O O . ALA A 1 92 ? 2.476 7.035 1.224 1.00 95.94 92 ALA A O 1
ATOM 735 N N . SER A 1 93 ? 0.695 5.681 1.499 1.00 96.56 93 SER A N 1
ATOM 736 C CA . SER A 1 93 ? -0.325 6.713 1.285 1.00 96.56 93 SER A CA 1
ATOM 737 C C . SER A 1 93 ? -0.196 7.903 2.242 1.00 96.56 93 SER A C 1
ATOM 739 O O . SER A 1 93 ? 0.273 7.768 3.380 1.00 96.56 93 SER A O 1
ATOM 741 N N . ALA A 1 94 ? -0.749 9.051 1.851 1.00 95.81 94 ALA A N 1
ATOM 742 C CA . ALA A 1 94 ? -0.866 10.207 2.741 1.00 95.81 94 ALA A CA 1
ATOM 743 C C . ALA A 1 94 ? -1.617 9.875 4.050 1.00 95.81 94 ALA A C 1
ATOM 745 O O . ALA A 1 94 ? -1.304 10.416 5.113 1.00 95.81 94 ALA A O 1
ATOM 746 N N . ASN A 1 95 ? -2.598 8.964 4.016 1.00 96.00 95 ASN A N 1
ATOM 747 C CA . ASN A 1 95 ? -3.304 8.535 5.228 1.00 96.00 95 ASN A CA 1
ATOM 748 C C . ASN A 1 95 ? -2.407 7.723 6.167 1.00 96.00 95 ASN A C 1
ATOM 750 O O . ASN A 1 95 ? -2.502 7.903 7.381 1.00 96.00 95 ASN A O 1
ATOM 754 N N . ALA A 1 96 ? -1.552 6.856 5.620 1.00 95.25 96 ALA A N 1
ATOM 755 C CA . ALA A 1 96 ? -0.611 6.065 6.405 1.00 95.25 96 ALA A CA 1
ATOM 756 C C . ALA A 1 96 ? 0.412 6.966 7.112 1.00 95.25 96 ALA A C 1
ATOM 758 O O . ALA A 1 96 ? 0.607 6.823 8.318 1.00 95.25 96 ALA A O 1
ATOM 759 N N . HIS A 1 97 ? 0.973 7.959 6.409 1.00 96.19 97 HIS A N 1
ATOM 760 C CA . HIS A 1 97 ? 1.854 8.978 7.006 1.00 96.19 97 HIS A CA 1
ATOM 761 C C . HIS A 1 97 ? 1.172 9.752 8.136 1.00 96.19 97 HIS A C 1
ATOM 763 O O . HIS A 1 97 ? 1.736 9.941 9.210 1.00 96.19 97 HIS A O 1
ATOM 769 N N . ASN A 1 98 ? -0.096 10.115 7.944 1.00 95.44 98 ASN A N 1
ATOM 770 C CA . ASN A 1 98 ? -0.900 10.803 8.955 1.00 95.44 98 ASN A CA 1
ATOM 771 C C . ASN A 1 98 ? -1.478 9.874 10.044 1.00 95.44 98 ASN A C 1
ATOM 773 O O . ASN A 1 98 ? -2.319 10.301 10.843 1.00 95.44 98 ASN A O 1
ATOM 777 N N . SER A 1 99 ? -1.041 8.609 10.093 1.00 95.50 99 SER A N 1
ATOM 778 C CA . SER A 1 99 ? -1.452 7.616 11.093 1.00 95.50 99 SER A CA 1
ATOM 779 C C . SER A 1 99 ? -2.970 7.389 11.156 1.00 95.50 99 SER A C 1
ATOM 781 O O . SER A 1 99 ? -3.538 7.180 12.235 1.00 95.50 99 SER A O 1
ATOM 783 N N . TYR A 1 100 ? -3.650 7.440 10.009 1.00 96.25 100 TYR A N 1
ATOM 784 C CA . TYR A 1 100 ? -5.049 7.033 9.879 1.00 96.25 100 TYR A CA 1
ATOM 785 C C . TYR A 1 100 ? -5.168 5.530 9.599 1.00 96.25 100 TYR A C 1
ATOM 787 O O . TYR A 1 100 ? -4.271 4.908 9.034 1.00 96.25 100 TYR A O 1
ATOM 795 N N . VAL A 1 101 ? -6.313 4.940 9.961 1.00 95.62 101 VAL A N 1
ATOM 796 C CA . VAL A 1 101 ? -6.684 3.594 9.498 1.00 95.62 101 VAL A CA 1
ATOM 797 C C . VAL A 1 101 ? -6.628 3.553 7.972 1.00 95.62 101 VAL A C 1
ATOM 799 O O . VAL A 1 101 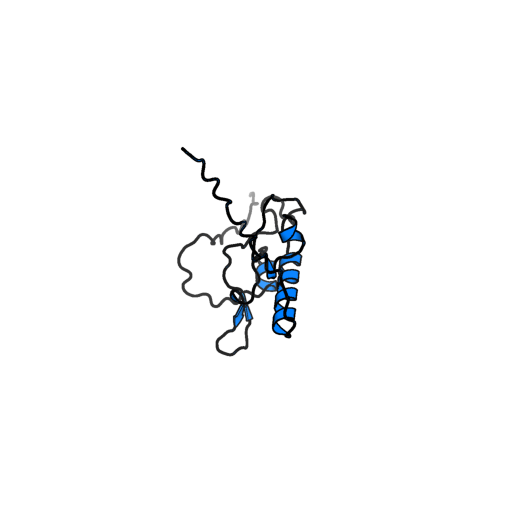? -7.341 4.310 7.310 1.00 95.62 101 VAL A O 1
ATOM 802 N N . GLN A 1 102 ? -5.816 2.638 7.447 1.00 96.19 102 GLN A N 1
ATOM 803 C CA . GLN A 1 102 ? -5.737 2.356 6.019 1.00 96.19 102 GLN A CA 1
ATOM 804 C C . GLN A 1 102 ? -6.992 1.615 5.532 1.00 96.19 102 GLN A C 1
ATOM 806 O O . GLN A 1 102 ? -7.578 0.808 6.259 1.00 96.19 102 GLN A O 1
ATOM 811 N N . SER A 1 103 ? -7.385 1.875 4.290 1.00 96.12 103 SER A N 1
ATOM 812 C CA . SER A 1 103 ? -8.448 1.212 3.541 1.00 96.12 103 SER A CA 1
ATOM 813 C C . SER A 1 103 ? -7.960 0.830 2.140 1.00 96.12 103 SER A C 1
ATOM 815 O O . SER A 1 103 ? -6.799 1.030 1.790 1.00 96.12 103 SER A O 1
ATOM 817 N N . ARG A 1 104 ? -8.853 0.280 1.309 1.00 96.38 104 ARG A N 1
ATOM 818 C CA . ARG A 1 104 ? -8.522 -0.173 -0.054 1.00 96.38 104 ARG A CA 1
ATOM 819 C C . ARG A 1 104 ? -7.874 0.909 -0.918 1.00 96.38 104 ARG A C 1
ATOM 821 O O . ARG A 1 104 ? -7.020 0.600 -1.738 1.00 96.38 104 ARG A O 1
ATOM 828 N N . ARG A 1 105 ? -8.262 2.172 -0.717 1.00 96.06 105 ARG A N 1
ATOM 829 C CA . ARG A 1 105 ? -7.700 3.309 -1.461 1.00 96.06 105 ARG A CA 1
ATOM 830 C C . ARG A 1 105 ? -6.206 3.486 -1.211 1.00 96.06 105 ARG A C 1
ATOM 832 O O . ARG A 1 105 ? -5.500 3.910 -2.109 1.00 96.06 105 ARG A O 1
ATOM 839 N N . ASP A 1 106 ? -5.744 3.151 -0.010 1.00 97.00 106 ASP A N 1
ATOM 840 C CA . ASP A 1 106 ? -4.356 3.358 0.382 1.00 97.00 106 ASP A CA 1
ATOM 841 C C . ASP A 1 106 ? -3.452 2.320 -0.299 1.00 97.00 106 ASP A C 1
ATOM 843 O O . ASP A 1 106 ? -2.358 2.666 -0.728 1.00 97.00 106 ASP A O 1
ATOM 847 N N . ASP A 1 107 ? -3.941 1.088 -0.502 1.00 96.62 107 ASP A N 1
ATOM 848 C CA . ASP A 1 107 ? -3.262 0.086 -1.338 1.00 96.62 107 ASP A CA 1
ATOM 849 C C . ASP A 1 107 ? -3.173 0.544 -2.813 1.00 96.62 107 ASP A C 1
ATOM 851 O O . ASP A 1 107 ? -2.148 0.354 -3.468 1.00 96.62 107 ASP A O 1
ATOM 855 N N . LEU A 1 108 ? -4.226 1.178 -3.345 1.00 96.31 108 LEU A N 1
ATOM 856 C CA . LEU A 1 108 ? -4.225 1.700 -4.720 1.00 96.31 108 LEU A CA 1
ATOM 857 C C . LEU A 1 108 ? -3.309 2.922 -4.886 1.00 96.31 108 LEU A C 1
ATOM 859 O O . LEU A 1 108 ? -2.646 3.043 -5.912 1.00 96.31 108 LEU A O 1
ATOM 863 N N . GLU A 1 109 ? -3.232 3.797 -3.882 1.00 97.25 109 GLU A N 1
ATOM 864 C CA . GLU A 1 109 ? -2.302 4.933 -3.866 1.00 97.25 109 GLU A CA 1
ATOM 865 C C . GLU A 1 109 ? -0.847 4.442 -3.872 1.00 97.25 109 GLU A C 1
ATOM 867 O O . GLU A 1 109 ? -0.048 4.877 -4.701 1.00 97.25 109 GLU A O 1
ATOM 872 N N . SER A 1 110 ? -0.528 3.454 -3.027 1.00 96.25 110 SER A N 1
ATOM 873 C CA . SER A 1 110 ? 0.781 2.795 -3.022 1.00 96.25 110 SER A CA 1
ATOM 874 C C . SER A 1 110 ? 1.127 2.153 -4.366 1.00 96.25 110 SER A C 1
ATOM 876 O O . SER A 1 110 ? 2.253 2.300 -4.842 1.00 96.25 110 SER A O 1
ATOM 878 N N . LEU A 1 111 ? 0.167 1.478 -5.008 1.00 95.00 111 LEU A N 1
ATOM 879 C CA . LEU A 1 111 ? 0.361 0.923 -6.348 1.00 95.00 111 LEU A CA 1
ATOM 880 C C . LEU A 1 111 ? 0.643 2.027 -7.378 1.00 95.00 111 LEU A C 1
ATOM 882 O O . LEU A 1 111 ? 1.530 1.860 -8.210 1.00 95.00 111 LEU A O 1
ATOM 886 N N . GLY A 1 112 ? -0.057 3.161 -7.299 1.00 95.00 112 GLY A N 1
ATOM 887 C CA . GLY A 1 112 ? 0.199 4.327 -8.146 1.00 95.00 112 GLY A CA 1
ATOM 888 C C . GLY A 1 112 ? 1.640 4.825 -8.035 1.00 95.00 112 GLY A C 1
ATOM 889 O O . GLY A 1 112 ? 2.300 5.006 -9.057 1.00 95.00 112 GLY A O 1
ATOM 890 N N . TYR A 1 113 ? 2.169 4.963 -6.814 1.00 94.69 113 TYR A N 1
ATOM 891 C CA . TYR A 1 113 ? 3.570 5.351 -6.607 1.00 94.69 113 TYR A CA 1
ATOM 892 C C . TYR A 1 113 ? 4.557 4.352 -7.222 1.00 94.69 113 TYR A C 1
ATOM 894 O O . TYR A 1 113 ? 5.525 4.763 -7.860 1.00 94.69 113 TYR A O 1
ATOM 902 N N . VAL A 1 114 ? 4.291 3.048 -7.090 1.00 93.69 114 VAL A N 1
ATOM 903 C CA . VAL A 1 114 ? 5.109 2.004 -7.727 1.00 93.69 114 VAL A CA 1
ATOM 904 C C . VAL A 1 114 ? 5.087 2.126 -9.250 1.00 93.69 114 VAL A C 1
ATOM 906 O O . VAL A 1 114 ? 6.140 2.067 -9.879 1.00 93.69 114 VAL A O 1
ATOM 909 N N . LEU A 1 115 ? 3.911 2.313 -9.853 1.00 91.94 115 LEU A N 1
ATOM 910 C CA . LEU A 1 115 ? 3.780 2.442 -11.306 1.00 91.94 115 LEU A CA 1
ATOM 911 C C . LEU A 1 115 ? 4.530 3.667 -11.836 1.00 91.94 115 LEU A C 1
ATOM 913 O O . LEU A 1 115 ? 5.204 3.571 -12.856 1.00 91.94 115 LEU A O 1
ATOM 917 N N . VAL A 1 116 ? 4.469 4.796 -11.128 1.00 91.81 116 VAL A N 1
ATOM 918 C CA . VAL A 1 116 ? 5.209 6.007 -11.510 1.00 91.81 116 VAL A CA 1
ATOM 919 C C . VAL A 1 116 ? 6.726 5.779 -11.452 1.00 91.81 116 VAL A C 1
ATOM 921 O O . VAL A 1 116 ? 7.432 6.179 -12.378 1.00 91.81 116 VAL A O 1
ATOM 924 N N . GLU A 1 117 ? 7.226 5.084 -10.424 1.00 90.12 117 GLU A N 1
ATOM 925 C CA . GLU A 1 117 ? 8.647 4.712 -10.325 1.00 90.12 117 GLU A CA 1
ATOM 926 C C . GLU A 1 117 ? 9.076 3.773 -11.467 1.00 90.12 117 GLU A C 1
ATOM 928 O O . GLU A 1 117 ? 10.132 3.977 -12.068 1.00 90.12 117 GLU A O 1
ATOM 933 N N . LEU A 1 118 ? 8.234 2.798 -11.831 1.00 86.88 118 LEU A N 1
ATOM 934 C CA . LEU A 1 118 ? 8.484 1.887 -12.956 1.00 86.88 118 LEU A CA 1
ATOM 935 C C . LEU A 1 118 ? 8.457 2.593 -14.320 1.00 86.88 118 LEU A C 1
ATOM 937 O O . LEU A 1 118 ? 9.223 2.225 -15.207 1.00 86.88 118 LEU A O 1
ATOM 941 N N . CYS A 1 119 ? 7.637 3.633 -14.482 1.00 86.06 119 CYS A N 1
ATOM 942 C CA . CYS A 1 119 ? 7.598 4.461 -15.692 1.00 86.06 119 CYS A CA 1
ATOM 943 C C . CYS A 1 119 ? 8.816 5.398 -15.842 1.00 86.06 119 CYS A C 1
ATOM 945 O O . CYS A 1 119 ? 8.870 6.180 -16.789 1.00 86.06 119 CYS A O 1
ATOM 947 N N . GLY A 1 120 ? 9.801 5.336 -14.937 1.00 71.19 120 GLY A N 1
ATOM 948 C CA . GLY A 1 120 ? 11.056 6.086 -15.041 1.00 71.19 120 GLY A CA 1
ATOM 949 C C . GLY A 1 120 ? 11.058 7.440 -14.328 1.00 71.19 120 GLY A C 1
ATOM 950 O O . GLY A 1 120 ? 12.065 8.151 -14.364 1.00 71.19 120 GLY A O 1
ATOM 951 N N . ALA A 1 121 ? 9.982 7.800 -13.624 1.00 59.41 121 ALA A N 1
ATOM 952 C CA . ALA A 1 121 ? 9.986 8.977 -12.769 1.00 59.41 121 ALA A CA 1
ATOM 953 C C . ALA A 1 121 ? 10.725 8.652 -11.462 1.00 59.41 121 ALA A C 1
ATOM 955 O O . ALA A 1 121 ? 10.224 7.951 -10.583 1.00 59.41 121 ALA A O 1
ATOM 956 N N . ARG A 1 122 ? 11.951 9.163 -11.316 1.00 57.19 122 ARG A N 1
ATOM 957 C CA . ARG A 1 122 ? 12.708 9.040 -10.064 1.00 57.19 122 ARG A CA 1
ATOM 958 C C . ARG A 1 122 ? 12.042 9.909 -8.998 1.00 57.19 122 ARG A C 1
ATOM 960 O O . ARG A 1 122 ? 12.283 11.110 -8.946 1.00 57.19 122 ARG A O 1
ATOM 967 N N . PHE A 1 123 ? 11.253 9.310 -8.109 1.00 49.88 123 PHE A N 1
ATOM 968 C CA . PHE A 1 123 ? 10.804 9.995 -6.899 1.00 49.88 123 PHE A CA 1
ATOM 969 C C . PHE A 1 123 ? 12.007 10.237 -5.978 1.00 49.88 123 PHE A C 1
ATOM 971 O O . PHE A 1 123 ? 12.525 9.331 -5.322 1.00 49.88 123 PHE A O 1
ATOM 978 N N . HIS A 1 124 ? 12.464 11.484 -5.911 1.00 55.59 124 HIS A N 1
ATOM 979 C CA . HIS A 1 124 ? 13.404 11.965 -4.899 1.00 55.59 124 HIS A CA 1
ATOM 980 C C . HIS A 1 124 ? 12.678 12.066 -3.548 1.00 55.59 124 HIS A C 1
ATOM 982 O O . HIS A 1 124 ? 12.335 13.143 -3.072 1.00 55.59 124 HIS A O 1
ATOM 988 N N . GLY A 1 125 ? 12.408 10.913 -2.934 1.00 49.72 125 GLY A N 1
ATOM 989 C CA . GLY A 1 125 ? 12.021 10.840 -1.530 1.00 49.72 125 GLY A CA 1
ATOM 990 C C . GLY A 1 125 ? 13.190 11.316 -0.671 1.00 49.72 125 GLY A C 1
ATOM 991 O O . GLY A 1 125 ? 14.288 10.764 -0.774 1.00 49.72 125 GLY A O 1
ATOM 992 N N . SER A 1 126 ? 12.955 12.366 0.119 1.00 44.66 126 SER A N 1
ATOM 993 C CA . SER A 1 126 ? 13.915 13.043 0.992 1.00 44.66 126 SER A CA 1
ATOM 994 C C . SER A 1 126 ? 14.962 12.104 1.584 1.00 44.66 126 SER A C 1
ATOM 996 O O . SER A 1 126 ? 14.656 11.231 2.396 1.00 44.66 126 SER A O 1
ATOM 998 N N . LYS A 1 127 ? 16.232 12.355 1.254 1.00 41.75 12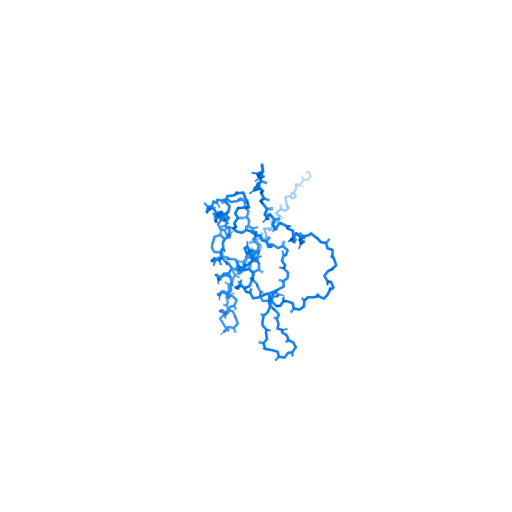7 LYS A N 1
ATOM 999 C CA . LYS A 1 127 ? 17.328 11.977 2.142 1.00 41.75 127 LYS A CA 1
ATOM 1000 C C . LYS A 1 127 ? 17.123 12.782 3.424 1.00 41.75 127 LYS A C 1
ATOM 1002 O O . LYS A 1 127 ? 17.489 13.954 3.468 1.00 41.75 127 LYS A O 1
ATOM 1007 N N . SER A 1 128 ? 16.531 12.192 4.460 1.00 43.16 128 SER A N 1
ATOM 1008 C CA . SER A 1 128 ? 16.706 12.708 5.815 1.00 43.16 128 SER A CA 1
ATOM 1009 C C . SER A 1 128 ? 18.187 12.543 6.142 1.00 43.16 128 SER A C 1
ATOM 1011 O O . SER A 1 128 ? 18.637 11.485 6.578 1.00 43.16 128 SER A O 1
ATOM 1013 N N . ARG A 1 129 ? 18.972 13.571 5.816 1.00 40.41 129 ARG A N 1
ATOM 1014 C CA . ARG A 1 129 ? 20.350 13.718 6.259 1.00 40.41 129 ARG A CA 1
ATOM 1015 C C . ARG A 1 129 ? 20.269 13.747 7.782 1.00 40.41 129 ARG A C 1
ATOM 1017 O O . ARG A 1 129 ? 19.793 14.734 8.337 1.00 40.41 129 ARG A O 1
ATOM 1024 N N . LEU A 1 130 ? 20.645 12.649 8.444 1.00 44.28 130 LEU A N 1
ATOM 1025 C CA . LEU A 1 130 ? 20.906 12.696 9.876 1.00 44.28 130 LEU A CA 1
ATOM 1026 C C . LEU A 1 130 ? 21.924 13.818 10.078 1.00 44.28 130 LEU A C 1
ATOM 1028 O O . LEU A 1 130 ? 23.037 13.764 9.556 1.00 44.28 130 LEU A O 1
ATOM 1032 N N . SER A 1 131 ? 21.495 14.870 10.767 1.00 41.69 131 SER A N 1
ATOM 1033 C CA . SER A 1 131 ? 22.382 15.886 11.303 1.00 41.69 131 SER A CA 1
ATOM 1034 C C . SER A 1 131 ? 23.186 15.202 12.401 1.00 41.69 131 SER A C 1
ATOM 1036 O O . SER A 1 131 ? 22.740 15.093 13.539 1.00 41.69 131 SER A O 1
ATOM 1038 N N . THR A 1 132 ? 24.353 14.672 12.051 1.00 43.91 132 THR A N 1
ATOM 1039 C CA . THR A 1 132 ? 25.401 14.427 13.036 1.00 43.91 132 THR A CA 1
ATOM 1040 C C . THR A 1 132 ? 25.876 15.803 13.486 1.00 43.91 132 THR A C 1
ATOM 1042 O O . THR A 1 132 ? 26.672 16.443 12.799 1.00 43.91 132 THR A O 1
ATOM 1045 N N . ARG A 1 133 ? 25.326 16.307 14.594 1.00 38.03 133 ARG A N 1
ATOM 1046 C CA . ARG A 1 133 ? 25.994 17.377 15.338 1.00 38.03 133 ARG A CA 1
ATOM 1047 C C . ARG A 1 133 ? 27.278 16.771 15.915 1.00 38.03 133 ARG A C 1
ATOM 1049 O O . ARG A 1 133 ? 27.177 15.712 16.536 1.00 38.03 133 ARG A O 1
ATOM 1056 N N . PRO A 1 134 ? 28.457 17.374 15.710 1.00 40.50 134 PRO A N 1
ATOM 1057 C CA . PRO A 1 134 ? 29.629 17.016 16.491 1.00 40.50 134 PRO A CA 1
ATOM 1058 C C . PRO A 1 134 ? 29.314 17.314 17.958 1.00 40.50 134 PRO A C 1
ATOM 1060 O O . PRO A 1 134 ? 28.782 18.374 18.280 1.00 40.50 134 PRO A O 1
ATOM 1063 N N . THR A 1 135 ? 29.570 16.355 18.838 1.00 52.12 135 THR A N 1
ATOM 1064 C CA . THR A 1 135 ? 29.611 16.599 20.277 1.00 52.12 135 THR A CA 1
ATOM 1065 C C . THR A 1 135 ? 30.834 17.459 20.561 1.00 52.12 135 THR A C 1
ATOM 1067 O O . THR A 1 135 ? 31.956 16.970 20.425 1.00 52.12 135 THR A O 1
ATOM 1070 N N . ASP A 1 136 ? 30.623 18.719 20.932 1.00 43.19 136 ASP A N 1
ATOM 1071 C CA . ASP A 1 136 ? 31.679 19.560 21.484 1.00 43.19 136 ASP A CA 1
ATOM 1072 C C . ASP A 1 136 ? 32.162 18.926 22.793 1.00 43.19 136 ASP A C 1
ATOM 1074 O O . ASP A 1 136 ? 31.460 18.884 23.806 1.00 43.19 136 ASP A O 1
ATOM 1078 N N . THR A 1 137 ? 33.364 18.360 22.746 1.00 53.03 137 THR A N 1
ATOM 1079 C CA . THR A 1 137 ? 34.114 17.931 23.919 1.00 53.03 137 THR A CA 1
ATOM 1080 C C . THR A 1 137 ? 34.516 19.175 24.702 1.00 53.03 137 THR A C 1
ATOM 1082 O O . THR A 1 137 ? 35.492 19.841 24.362 1.00 53.03 137 THR A O 1
ATOM 1085 N N . HIS A 1 138 ? 33.764 19.499 25.752 1.00 50.66 138 HIS A N 1
ATOM 1086 C CA . HIS A 1 138 ? 34.243 20.397 26.796 1.00 50.66 138 HIS A CA 1
ATOM 1087 C C . HIS A 1 138 ? 35.306 19.663 27.620 1.00 50.66 138 HIS A C 1
ATOM 1089 O O . HIS A 1 138 ? 34.996 18.899 28.532 1.00 50.66 138 HIS A O 1
ATOM 1095 N N . THR A 1 139 ? 36.568 19.894 27.273 1.00 51.66 139 THR A N 1
ATOM 1096 C CA . THR A 1 139 ? 37.711 19.643 28.151 1.00 51.66 139 THR A CA 1
ATOM 1097 C C . THR A 1 139 ? 37.691 20.700 29.259 1.00 51.66 139 THR A C 1
ATOM 1099 O O . THR A 1 139 ? 37.771 21.894 28.970 1.00 51.66 139 THR A O 1
ATOM 1102 N N . LEU A 1 140 ? 37.543 20.278 30.516 1.00 46.38 140 LEU A N 1
ATOM 1103 C CA . LEU A 1 140 ? 37.820 21.110 31.693 1.00 46.38 140 LEU A CA 1
ATOM 1104 C C . LEU A 1 140 ? 39.336 21.085 31.962 1.00 46.38 140 LEU A C 1
ATOM 1106 O O . LEU A 1 140 ? 39.916 20.001 31.876 1.00 46.38 140 LEU A O 1
ATOM 1110 N N . PRO A 1 141 ? 39.986 22.222 32.267 1.00 58.38 141 PRO A N 1
ATOM 1111 C CA . PRO A 1 141 ? 41.361 22.225 32.753 1.00 58.38 141 PRO A CA 1
ATOM 1112 C C . PRO A 1 141 ? 41.430 21.907 34.258 1.00 58.38 141 PRO A C 1
ATOM 1114 O O . PRO A 1 141 ? 40.449 22.109 34.978 1.00 58.38 141 PRO A O 1
ATOM 1117 N N . GLU A 1 142 ? 42.590 21.379 34.663 1.00 53.91 142 GLU A N 1
ATOM 1118 C CA . GLU A 1 142 ? 42.986 20.956 36.021 1.00 53.91 142 GLU A CA 1
ATOM 1119 C C . GLU A 1 142 ? 42.901 22.050 37.095 1.00 53.91 142 GLU A C 1
ATOM 1121 O O . GLU A 1 142 ? 43.166 23.234 36.777 1.00 53.91 142 GLU A O 1
#

Foldseek 3Di:
DDDDDDDDPPDDDDDDDDDDPDDDPPADDLVNQVVVQKHQQADDPVQWDAPPVNPGIGGHDSVVMDGQADPVVRDGDDKDADPAATYDPQLFDPCRVVRIDDDSVRSVSSVVSRVCVVVVPPPCDDPPPPPPDPDPPPDDDD

Radius of gyration: 22.77 Å; chains: 1; bounding box: 89×56×54 Å

Secondary structure (DSSP, 8-state):
----------------SSS---S------HHHHHHTTEE-----GGGEEE-TTS--EEE---TT-EESB-TTT-SBPPP-B-SS--S-TTT--HHHHTTBPP-HHHHHHHHHHHHHHHTT------------------PPP-